Protein AF-A0A401TEI2-F1 (afdb_monomer_lite)

Radius of gyration: 17.18 Å; chains: 1; bounding box: 36×34×47 Å

InterPro domains:
  IPR006708 Pex19 protein [PF04614] (9-104)
  IPR006708 Pex19 protein [PTHR12774] (14-104)
  IPR038322 Pex19, C-terminal domain superfamily [G3DSA:1.20.120.900] (9-104)

Sequence (104 aa):
MGSLGVDLGLAEGGVEAEGSFLPIMQTIMQNLLSKDILYPSLKEITDKYPDWLAAHRDALPVEEFRRYEQQHTIMGRICQHFEAEGDSRQERPHFETILELMQQ

Foldseek 3Di:
DDDPPPPPVPPDDDDPPPPPCVVVVVVVLCVCLDCVHPQVVLVVCLVCLVVVLVVCVVVDDPVVSVVSVLVSVLSVVLNVLSVCVVPDPDPDVSSVVNVVSVVD

Structure (mmCIF, N/CA/C/O backbone):
data_AF-A0A401TEI2-F1
#
_entry.id   AF-A0A401TEI2-F1
#
loop_
_atom_site.group_PDB
_atom_site.id
_atom_site.type_symbol
_atom_site.label_atom_id
_atom_site.label_alt_id
_atom_site.label_comp_id
_atom_site.label_asym_id
_atom_site.label_entity_id
_atom_site.label_seq_id
_atom_site.pdbx_PDB_ins_code
_atom_site.Cartn_x
_atom_site.Cartn_y
_atom_site.Cartn_z
_atom_site.occupancy
_atom_site.B_iso_or_equiv
_atom_site.auth_seq_id
_atom_site.auth_comp_id
_atom_site.auth_asym_id
_atom_site.auth_atom_id
_atom_site.pdbx_PDB_model_num
ATOM 1 N N . MET A 1 1 ? -20.385 -19.321 16.387 1.00 39.03 1 MET A N 1
ATOM 2 C CA . MET A 1 1 ? -19.826 -18.030 15.940 1.00 39.03 1 MET A CA 1
ATOM 3 C C . MET A 1 1 ? -18.334 -18.132 16.165 1.00 39.03 1 MET A C 1
ATOM 5 O O . MET A 1 1 ? -17.906 -18.118 17.309 1.00 39.03 1 MET A O 1
ATOM 9 N N . GLY A 1 2 ? -17.608 -18.493 15.106 1.00 37.22 2 GLY A N 1
ATOM 10 C CA . GLY A 1 2 ? -16.195 -18.852 15.189 1.00 37.22 2 GLY A CA 1
ATOM 11 C C . GLY A 1 2 ? -15.356 -17.616 15.465 1.00 37.22 2 GLY A C 1
ATOM 12 O O . GLY A 1 2 ? -15.507 -16.613 14.776 1.00 37.22 2 GLY A O 1
ATOM 13 N N . SER A 1 3 ? -14.509 -17.697 16.488 1.00 44.62 3 SER A N 1
ATOM 14 C CA . SER A 1 3 ? -13.398 -16.770 16.667 1.00 44.62 3 SER A CA 1
ATOM 15 C C . SER A 1 3 ? -12.544 -16.846 15.404 1.00 44.62 3 SER A C 1
ATOM 17 O O . SER A 1 3 ? -12.053 -17.929 15.078 1.00 44.62 3 SER A O 1
ATOM 19 N N . LEU A 1 4 ? -12.416 -15.738 14.674 1.00 44.62 4 LEU A N 1
ATOM 20 C CA . LEU A 1 4 ? -11.421 -15.577 13.617 1.00 44.62 4 LEU A CA 1
ATOM 21 C C . LEU A 1 4 ? -10.053 -15.555 14.305 1.00 44.62 4 LEU A C 1
ATOM 23 O O . LEU A 1 4 ? -9.514 -14.506 14.648 1.00 44.62 4 LEU A O 1
ATOM 27 N N . GLY A 1 5 ? -9.547 -16.751 14.606 1.00 44.16 5 GLY A N 1
ATOM 28 C CA . GLY A 1 5 ? -8.165 -16.958 14.988 1.00 44.16 5 GLY A CA 1
ATOM 29 C C . GLY A 1 5 ? -7.314 -16.565 13.795 1.00 44.16 5 GLY A C 1
ATOM 30 O O . GLY A 1 5 ? -7.259 -17.294 12.808 1.00 44.16 5 GLY A O 1
ATOM 31 N N . VAL A 1 6 ? -6.710 -15.384 13.872 1.00 50.38 6 VAL A N 1
ATOM 32 C CA . VAL A 1 6 ? -5.626 -14.997 12.978 1.00 50.38 6 VAL A CA 1
ATOM 33 C C . VAL A 1 6 ? -4.464 -15.927 13.321 1.00 50.38 6 VAL A C 1
ATOM 35 O O . VAL A 1 6 ? -3.723 -15.679 14.269 1.00 50.38 6 VAL A O 1
ATOM 38 N N . ASP A 1 7 ? -4.361 -17.043 12.602 1.00 48.78 7 ASP A N 1
ATOM 39 C CA . ASP A 1 7 ? -3.218 -17.952 12.652 1.00 48.78 7 ASP A CA 1
ATOM 40 C C . ASP A 1 7 ? -2.051 -17.259 11.935 1.00 48.78 7 ASP A C 1
ATOM 42 O O . ASP A 1 7 ? -1.750 -17.511 10.770 1.00 48.78 7 ASP A O 1
ATOM 46 N N . LEU A 1 8 ? -1.438 -16.276 12.607 1.00 49.34 8 LEU A N 1
ATOM 47 C CA . LEU A 1 8 ? -0.104 -15.827 12.229 1.00 49.34 8 LEU A CA 1
ATOM 48 C C . LEU A 1 8 ? 0.782 -17.055 12.396 1.00 49.34 8 LEU A C 1
ATOM 50 O O . LEU A 1 8 ? 0.997 -17.447 13.537 1.00 49.34 8 LEU A O 1
ATOM 54 N N . GLY A 1 9 ? 1.239 -17.652 11.290 1.00 46.22 9 GLY A N 1
ATOM 55 C CA . GLY A 1 9 ? 2.062 -18.867 11.216 1.00 46.22 9 GLY A CA 1
ATOM 56 C C . GLY A 1 9 ? 3.391 -18.791 11.981 1.00 46.22 9 GLY A C 1
ATOM 57 O O . GLY A 1 9 ? 4.467 -18.865 11.401 1.00 46.22 9 GLY A O 1
ATOM 58 N N . LEU A 1 10 ? 3.297 -18.646 13.298 1.00 48.31 10 LEU A N 1
ATOM 59 C CA . LEU A 1 10 ? 4.349 -18.607 14.306 1.00 48.31 10 LEU A CA 1
ATOM 60 C C . LEU A 1 10 ? 4.541 -19.990 14.947 1.00 48.31 10 LEU A C 1
ATOM 62 O O . LEU A 1 10 ? 5.295 -20.135 15.908 1.00 48.31 10 LEU A O 1
ATOM 66 N N . ALA A 1 11 ? 3.883 -21.021 14.411 1.00 43.94 11 ALA A N 1
ATOM 67 C CA . ALA A 1 11 ? 4.150 -22.401 14.766 1.00 43.94 11 ALA A CA 1
ATOM 68 C C . ALA A 1 11 ? 5.534 -22.795 14.229 1.00 43.94 11 ALA A C 1
ATOM 70 O O . ALA A 1 11 ? 5.678 -23.045 13.037 1.00 43.94 11 ALA A O 1
ATOM 71 N N . GLU A 1 12 ? 6.540 -22.756 15.111 1.00 45.28 12 GLU A N 1
ATOM 72 C CA . GLU A 1 12 ? 7.660 -23.718 15.253 1.00 45.28 12 GLU A CA 1
ATOM 73 C C . GLU A 1 12 ? 8.807 -23.100 16.091 1.00 45.28 12 GLU A C 1
ATOM 75 O O . GLU A 1 12 ? 9.966 -23.040 15.681 1.00 45.28 12 GLU A O 1
ATOM 80 N N . GLY A 1 13 ? 8.510 -22.613 17.300 1.00 38.56 13 GLY A N 1
ATOM 81 C CA . GLY A 1 13 ? 9.553 -22.111 18.200 1.00 38.56 13 GLY A CA 1
ATOM 82 C C . GLY A 1 13 ? 9.039 -21.833 19.604 1.00 38.56 13 GLY A C 1
ATOM 83 O O . GLY A 1 13 ? 8.713 -20.698 19.928 1.00 38.56 13 GLY A O 1
ATOM 84 N N . GLY A 1 14 ? 8.948 -22.887 20.419 1.00 46.22 14 GLY A N 1
ATOM 85 C CA . GLY A 1 14 ? 8.348 -22.857 21.750 1.00 46.22 14 GLY A CA 1
ATOM 86 C C . GLY A 1 14 ? 8.855 -21.733 22.655 1.00 46.22 14 GLY A C 1
ATOM 87 O O . G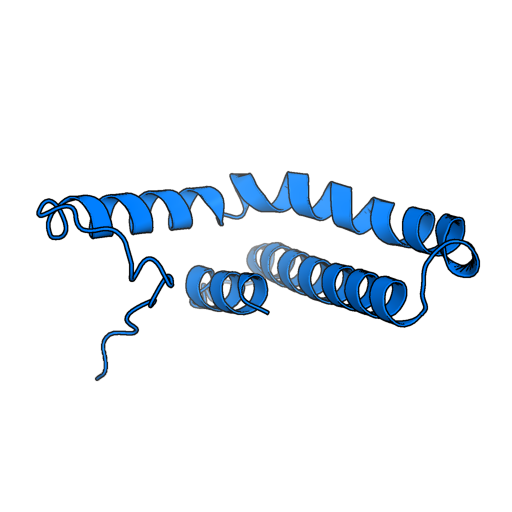LY A 1 14 ? 10.047 -21.610 22.927 1.00 46.22 14 GLY A O 1
ATOM 88 N N . VAL A 1 15 ? 7.910 -20.967 23.190 1.00 44.09 15 VAL A N 1
ATOM 89 C CA . VAL A 1 15 ? 8.068 -20.178 24.410 1.00 44.09 15 VAL A CA 1
ATOM 90 C C . VAL A 1 15 ? 6.728 -20.182 25.129 1.00 44.09 15 VAL A C 1
ATOM 92 O O . VAL A 1 15 ? 5.740 -19.659 24.629 1.00 44.09 15 VAL A O 1
ATOM 95 N N . GLU A 1 16 ? 6.712 -20.762 26.325 1.00 45.78 16 GLU A N 1
ATOM 96 C CA . GLU A 1 16 ? 5.570 -20.975 27.230 1.00 45.78 16 GLU A CA 1
ATOM 97 C C . GLU A 1 16 ? 4.986 -19.660 27.815 1.00 45.78 16 GLU A C 1
ATOM 99 O O . GLU A 1 16 ? 4.461 -19.617 28.925 1.00 45.78 16 GLU A O 1
ATOM 104 N N . ALA A 1 17 ? 5.076 -18.561 27.062 1.00 51.97 17 ALA A N 1
ATOM 105 C CA . ALA A 1 17 ? 4.557 -17.232 27.374 1.00 51.97 17 ALA A CA 1
ATOM 106 C C . ALA A 1 17 ? 3.268 -16.893 26.584 1.00 51.97 17 ALA A C 1
ATOM 108 O O . ALA A 1 17 ? 2.796 -15.756 26.614 1.00 51.97 17 ALA A O 1
ATOM 109 N N . GLU A 1 18 ? 2.685 -17.862 25.872 1.00 52.22 18 GLU A N 1
ATOM 110 C CA . GLU A 1 18 ? 1.679 -17.655 24.814 1.00 52.22 18 GLU A CA 1
ATOM 111 C C . GLU A 1 18 ? 0.378 -16.942 25.231 1.00 52.22 18 GLU A C 1
ATOM 113 O O . GLU A 1 18 ? -0.225 -16.258 24.411 1.00 52.22 18 GLU A O 1
ATOM 118 N N . GLY A 1 19 ? -0.068 -17.002 26.489 1.00 55.16 19 GLY A N 1
ATOM 119 C CA . GLY A 1 19 ? -1.352 -16.387 26.872 1.00 55.16 19 GLY A CA 1
ATOM 120 C C . GLY A 1 19 ? -1.338 -14.854 26.993 1.00 55.16 19 GLY A C 1
ATOM 121 O O . GLY A 1 19 ? -2.370 -14.208 26.825 1.00 55.16 19 GLY A O 1
ATOM 122 N N . SER A 1 20 ? -0.180 -14.261 27.301 1.00 63.78 20 SER A N 1
ATOM 123 C CA . SER A 1 20 ? -0.061 -12.831 27.643 1.00 63.78 20 SER A CA 1
ATOM 124 C C . SER A 1 20 ? 0.298 -11.949 26.441 1.00 63.78 20 SER A C 1
ATOM 126 O O . SER A 1 20 ? -0.104 -10.789 26.367 1.00 63.78 20 SER A O 1
ATOM 128 N N . PHE A 1 21 ? 1.046 -12.494 25.477 1.00 68.62 21 PHE A N 1
ATOM 129 C CA . PHE A 1 21 ? 1.612 -11.711 24.375 1.00 68.62 21 PHE A CA 1
ATOM 130 C C . PHE A 1 21 ? 0.683 -11.593 23.160 1.00 68.62 21 PHE A C 1
ATOM 132 O O . PHE A 1 21 ? 0.739 -10.581 22.462 1.00 68.62 21 PHE A O 1
ATOM 139 N N . LEU A 1 22 ? -0.213 -12.561 22.931 1.00 77.50 22 LEU A N 1
ATOM 140 C CA . LEU A 1 22 ? -1.143 -12.537 21.792 1.00 77.50 22 LEU A CA 1
ATOM 141 C C . LEU A 1 22 ? -2.051 -11.287 21.770 1.00 77.50 22 LEU A C 1
ATOM 143 O O . LEU A 1 22 ? -2.121 -10.633 20.725 1.00 77.50 22 LEU A O 1
ATOM 147 N N . PRO A 1 23 ? -2.673 -10.858 22.890 1.00 79.69 23 PRO A N 1
ATOM 148 C CA . PRO A 1 23 ? -3.478 -9.632 22.907 1.00 79.69 23 PRO A CA 1
ATOM 149 C C . PRO A 1 23 ? -2.649 -8.365 22.635 1.00 79.69 23 PRO A C 1
ATOM 151 O O . PRO A 1 23 ? -3.127 -7.413 22.011 1.00 79.69 23 PRO A O 1
ATOM 154 N N . ILE A 1 24 ? -1.386 -8.355 23.079 1.00 83.44 24 ILE A N 1
ATOM 155 C CA . ILE A 1 24 ? -0.456 -7.239 22.861 1.00 83.44 24 ILE A CA 1
ATOM 156 C C . ILE A 1 24 ? -0.101 -7.145 21.374 1.00 83.44 24 ILE A C 1
ATOM 158 O O . ILE A 1 24 ? -0.168 -6.060 20.800 1.00 83.44 24 ILE A O 1
ATOM 162 N N . MET A 1 25 ? 0.212 -8.270 20.726 1.00 81.56 25 MET A N 1
ATOM 163 C CA . MET A 1 25 ? 0.501 -8.309 19.288 1.00 81.56 25 MET A CA 1
ATOM 164 C C . MET A 1 25 ? -0.695 -7.850 18.452 1.00 81.56 25 MET A C 1
ATOM 166 O O . MET A 1 25 ? -0.520 -7.042 17.541 1.00 81.56 25 MET A O 1
ATOM 170 N N . GLN A 1 26 ? -1.911 -8.285 18.794 1.00 80.62 26 GLN A N 1
ATOM 171 C CA . GLN A 1 26 ? -3.125 -7.835 18.111 1.00 80.62 26 GLN A CA 1
ATOM 172 C C . GLN A 1 26 ? -3.307 -6.314 18.219 1.00 80.62 26 GLN A C 1
ATOM 174 O O . GLN A 1 26 ? -3.582 -5.653 17.218 1.00 80.62 26 GLN A O 1
ATOM 179 N N . THR A 1 27 ? -3.078 -5.750 19.408 1.00 84.62 27 THR A N 1
ATOM 180 C CA . THR A 1 27 ? -3.137 -4.296 19.638 1.00 84.62 27 THR A CA 1
ATOM 181 C C . THR A 1 27 ? -2.079 -3.551 18.817 1.00 84.62 27 THR A C 1
ATOM 183 O O . THR A 1 27 ? -2.359 -2.503 18.237 1.00 84.62 27 THR A O 1
ATOM 186 N N . ILE A 1 28 ? -0.860 -4.092 18.722 1.00 86.88 28 ILE A N 1
ATOM 187 C CA . ILE A 1 28 ? 0.214 -3.505 17.907 1.00 86.88 28 ILE A CA 1
ATOM 188 C C . ILE A 1 28 ? -0.169 -3.513 16.422 1.00 86.88 28 ILE A C 1
ATOM 190 O O . ILE A 1 28 ? -0.041 -2.481 15.767 1.00 86.88 28 ILE A O 1
ATOM 194 N N . MET A 1 29 ? -0.679 -4.632 15.894 1.00 85.06 29 MET A N 1
ATOM 195 C CA . MET A 1 29 ? -1.106 -4.710 14.492 1.00 85.06 29 MET A CA 1
ATOM 196 C C . MET A 1 29 ? -2.242 -3.736 14.186 1.00 85.06 29 MET A C 1
ATOM 198 O O . MET A 1 29 ? -2.199 -3.074 13.158 1.00 85.06 29 MET A O 1
ATOM 202 N N . GLN A 1 30 ? -3.233 -3.608 15.072 1.00 83.75 30 GLN A N 1
ATOM 203 C CA . GLN A 1 30 ? -4.327 -2.648 14.889 1.00 83.75 30 GLN A CA 1
ATOM 204 C C . GLN A 1 30 ? -3.817 -1.210 14.780 1.00 83.75 30 GLN A C 1
ATOM 206 O O . GLN A 1 30 ? -4.263 -0.468 13.908 1.00 83.75 30 GLN A O 1
ATOM 211 N N . ASN A 1 31 ? -2.841 -0.832 15.609 1.00 86.62 31 ASN A N 1
ATOM 212 C CA . ASN A 1 31 ? -2.226 0.490 15.529 1.00 86.62 31 ASN A CA 1
ATOM 213 C C . ASN A 1 31 ? -1.402 0.669 14.245 1.00 86.62 31 ASN A C 1
ATOM 215 O O . ASN A 1 31 ? -1.515 1.702 13.588 1.00 86.62 31 ASN A O 1
ATOM 219 N N . LEU A 1 32 ? -0.595 -0.327 13.866 1.00 87.56 32 LEU A N 1
ATOM 220 C CA . LEU A 1 32 ? 0.247 -0.260 12.666 1.00 87.56 32 LEU A CA 1
ATOM 221 C C . LEU A 1 32 ? -0.566 -0.222 11.373 1.00 87.56 32 LEU A C 1
ATOM 223 O O . LEU A 1 32 ? -0.186 0.493 10.456 1.00 87.56 32 LEU A O 1
ATOM 227 N N . LEU A 1 33 ? -1.670 -0.970 11.305 1.00 86.69 33 LEU A N 1
ATOM 228 C CA . LEU A 1 33 ? -2.562 -1.026 10.145 1.00 86.69 33 LEU A CA 1
ATOM 229 C C . LEU A 1 33 ? -3.621 0.087 10.149 1.00 86.69 33 LEU A C 1
ATOM 231 O O . LEU A 1 33 ? -4.484 0.107 9.275 1.00 86.69 33 LEU A O 1
ATOM 235 N N . SER A 1 34 ? -3.573 1.012 11.111 1.00 87.62 34 SER A N 1
ATOM 236 C CA . SER A 1 34 ? -4.458 2.176 11.124 1.00 87.62 34 SER A CA 1
ATOM 237 C C . SER A 1 34 ? -4.147 3.124 9.966 1.00 87.62 34 SER A C 1
ATOM 239 O O . SER A 1 34 ? -3.006 3.218 9.503 1.00 87.62 34 SER A O 1
ATOM 241 N N . LYS A 1 35 ? -5.159 3.879 9.527 1.00 87.06 35 LYS A N 1
ATOM 242 C CA . LYS A 1 35 ? -5.014 4.873 8.459 1.00 87.06 35 LYS A CA 1
ATOM 243 C C . LYS A 1 35 ? -3.906 5.872 8.754 1.00 87.06 35 LYS A C 1
ATOM 245 O O . LYS A 1 35 ? -3.061 6.104 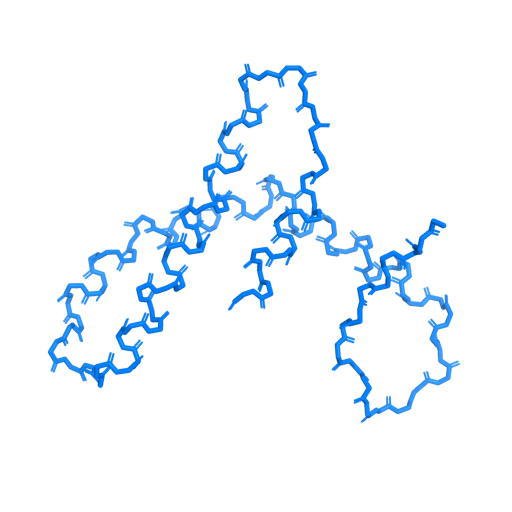7.901 1.00 87.06 35 LYS A O 1
ATOM 250 N N . ASP A 1 36 ? -3.864 6.411 9.966 1.00 88.00 36 ASP A N 1
ATOM 251 C CA . ASP A 1 36 ? -2.911 7.462 10.334 1.00 88.00 36 ASP A CA 1
ATOM 252 C C . ASP A 1 36 ? -1.445 7.008 10.252 1.00 88.00 36 ASP A C 1
ATOM 254 O O . ASP A 1 36 ? -0.557 7.836 10.049 1.00 88.00 36 ASP A O 1
ATOM 258 N N . ILE A 1 37 ? -1.192 5.700 10.377 1.00 8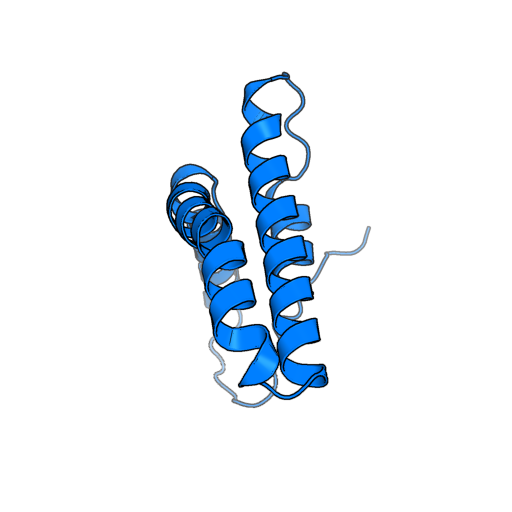9.00 37 ILE A N 1
ATOM 259 C CA . ILE A 1 37 ? 0.154 5.122 10.332 1.00 89.00 37 ILE A CA 1
ATOM 260 C C . ILE A 1 37 ? 0.468 4.521 8.961 1.00 89.00 37 ILE A C 1
ATOM 262 O O . ILE A 1 37 ? 1.486 4.861 8.359 1.00 89.00 37 ILE A O 1
ATOM 266 N N . LEU A 1 38 ? -0.386 3.630 8.455 1.00 90.62 38 LEU A N 1
ATOM 267 C CA . LEU A 1 38 ? -0.091 2.855 7.253 1.00 90.62 38 LEU A CA 1
ATOM 268 C C . LEU A 1 38 ? -0.310 3.653 5.965 1.00 90.62 38 LEU A C 1
ATOM 270 O O . LEU A 1 38 ? 0.488 3.538 5.033 1.00 90.62 38 LEU A O 1
ATOM 274 N N . TYR A 1 39 ? -1.380 4.452 5.891 1.00 91.62 39 TYR A N 1
ATOM 275 C CA . TYR A 1 39 ? -1.795 5.096 4.641 1.00 91.62 39 TYR A CA 1
ATOM 276 C C . TYR A 1 39 ? -0.728 6.028 4.046 1.00 91.62 39 TYR A C 1
ATOM 278 O O . TYR A 1 39 ? -0.461 5.879 2.854 1.00 91.62 39 TYR A O 1
ATOM 286 N N . PRO A 1 40 ? -0.069 6.938 4.799 1.00 94.06 40 PRO A N 1
ATOM 287 C CA . PRO A 1 40 ? 0.910 7.858 4.217 1.00 94.06 40 PRO A CA 1
ATOM 288 C C . PRO A 1 40 ? 2.070 7.125 3.535 1.00 94.06 40 PRO A C 1
ATOM 290 O O . PRO A 1 40 ? 2.402 7.418 2.387 1.00 94.06 40 PRO A O 1
ATOM 293 N N . SER A 1 41 ? 2.646 6.130 4.217 1.00 93.50 41 SER A N 1
ATOM 294 C CA . SER A 1 41 ? 3.763 5.347 3.685 1.00 93.50 41 SER A CA 1
ATOM 295 C C . SER A 1 41 ? 3.334 4.469 2.513 1.00 93.50 41 SER A C 1
ATOM 297 O O . SER A 1 41 ? 4.026 4.413 1.498 1.00 93.50 41 SER A O 1
ATOM 299 N N . LEU A 1 42 ? 2.181 3.804 2.621 1.00 94.12 42 LEU A N 1
ATOM 300 C CA . LEU A 1 42 ? 1.698 2.924 1.563 1.00 94.12 42 LEU A CA 1
ATOM 301 C C . LEU A 1 42 ? 1.323 3.705 0.301 1.00 94.12 42 LEU A C 1
ATOM 303 O O . LEU A 1 42 ? 1.631 3.265 -0.806 1.00 94.12 42 LEU A O 1
ATOM 307 N N . LYS A 1 43 ? 0.706 4.881 0.459 1.00 95.31 43 LYS A N 1
ATOM 308 C CA . LYS A 1 43 ? 0.331 5.761 -0.648 1.00 95.31 43 LYS A CA 1
ATOM 309 C C . LYS A 1 43 ? 1.560 6.259 -1.402 1.00 95.31 43 LYS A C 1
ATOM 311 O O . LYS A 1 43 ? 1.596 6.155 -2.623 1.00 95.31 43 LYS A O 1
ATOM 316 N N . GLU A 1 44 ? 2.595 6.698 -0.685 1.00 96.81 44 GLU A N 1
ATOM 317 C CA . GLU A 1 44 ? 3.856 7.123 -1.301 1.00 96.81 44 GLU A CA 1
ATOM 318 C C . GLU A 1 44 ? 4.509 6.000 -2.124 1.00 96.81 44 GLU A C 1
ATOM 320 O O . GLU A 1 44 ? 4.968 6.237 -3.243 1.00 96.81 44 GLU A O 1
ATOM 325 N N . ILE A 1 45 ? 4.547 4.776 -1.587 1.00 95.50 45 ILE A N 1
ATOM 326 C CA . ILE A 1 45 ? 5.097 3.612 -2.297 1.00 95.50 45 ILE A CA 1
ATOM 327 C C . ILE A 1 45 ? 4.249 3.296 -3.531 1.00 95.50 45 ILE A C 1
ATOM 329 O O . ILE A 1 45 ? 4.802 3.105 -4.613 1.00 95.50 45 ILE A O 1
ATOM 333 N N . THR A 1 46 ? 2.923 3.273 -3.377 1.00 96.25 46 THR A N 1
ATOM 334 C CA . THR A 1 46 ? 1.974 2.969 -4.457 1.00 96.25 46 THR A CA 1
ATOM 335 C C . THR A 1 46 ? 2.098 3.970 -5.601 1.00 96.25 46 THR A C 1
ATOM 337 O O . THR A 1 46 ? 2.154 3.560 -6.752 1.00 96.25 46 THR A O 1
ATOM 340 N N . ASP A 1 47 ? 2.230 5.263 -5.305 1.00 97.25 47 ASP A N 1
ATOM 341 C CA . ASP A 1 47 ? 2.327 6.310 -6.328 1.00 97.25 47 ASP A CA 1
ATOM 342 C C . ASP A 1 47 ? 3.630 6.227 -7.142 1.00 97.25 47 ASP A C 1
ATOM 344 O O . ASP A 1 47 ? 3.638 6.541 -8.330 1.00 97.25 47 ASP A O 1
ATOM 348 N N . LYS A 1 48 ? 4.729 5.765 -6.532 1.00 96.88 48 LYS A N 1
ATOM 349 C CA . LYS A 1 48 ? 6.034 5.597 -7.204 1.00 96.88 48 LYS A CA 1
ATOM 350 C C . LYS A 1 48 ? 6.183 4.254 -7.924 1.00 96.88 48 LYS A C 1
ATOM 352 O O . LYS A 1 48 ? 7.085 4.085 -8.745 1.00 96.88 48 LYS A O 1
ATOM 357 N N . TYR A 1 49 ? 5.342 3.278 -7.595 1.00 96.75 49 TYR A N 1
ATOM 358 C CA . TYR A 1 49 ? 5.484 1.903 -8.063 1.00 96.75 49 TYR A CA 1
ATOM 359 C C . TYR A 1 49 ? 5.333 1.732 -9.587 1.00 96.75 49 TYR A C 1
ATOM 361 O O . TYR A 1 49 ? 6.125 0.986 -10.166 1.00 96.75 49 TYR A O 1
ATOM 369 N N . PRO A 1 50 ? 4.388 2.414 -10.272 1.00 96.25 50 PRO A N 1
ATOM 370 C CA . PRO A 1 50 ? 4.243 2.316 -11.724 1.00 96.25 50 PRO A CA 1
ATOM 371 C C . PRO A 1 50 ? 5.506 2.721 -12.487 1.00 96.25 50 PRO A C 1
ATOM 373 O O . PRO A 1 50 ? 5.910 2.022 -13.418 1.00 96.25 50 PRO A O 1
ATOM 376 N N . ASP A 1 51 ? 6.165 3.801 -12.061 1.00 96.81 51 ASP A N 1
ATOM 377 C CA . ASP A 1 51 ? 7.405 4.278 -12.679 1.00 96.81 51 ASP A CA 1
ATOM 378 C C . ASP A 1 51 ? 8.545 3.274 -12.472 1.00 96.81 51 ASP A C 1
ATOM 380 O O . ASP A 1 51 ? 9.313 2.985 -13.395 1.00 96.81 51 ASP A O 1
ATOM 384 N N . TRP A 1 52 ? 8.629 2.686 -11.274 1.00 97.06 52 TRP A N 1
ATOM 385 C CA . TRP A 1 52 ? 9.610 1.645 -10.981 1.00 97.06 52 TRP A CA 1
ATOM 386 C C . TRP A 1 52 ? 9.376 0.390 -11.831 1.00 97.06 52 TRP A C 1
ATOM 388 O O . TRP A 1 52 ? 10.324 -0.116 -12.432 1.00 97.06 52 TRP A O 1
ATOM 398 N N . LEU A 1 53 ? 8.129 -0.076 -11.953 1.00 95.50 53 LEU A N 1
ATOM 399 C CA . LEU A 1 53 ? 7.772 -1.205 -12.816 1.00 95.50 53 LEU A CA 1
ATOM 400 C C . LEU A 1 53 ? 8.153 -0.922 -14.274 1.00 95.50 53 LEU A C 1
ATOM 402 O O . LEU A 1 53 ? 8.827 -1.735 -14.903 1.00 95.50 53 LEU A O 1
ATOM 406 N N . ALA A 1 54 ? 7.797 0.249 -14.804 1.00 95.56 54 ALA A N 1
ATOM 407 C CA . ALA A 1 54 ? 8.132 0.621 -16.176 1.00 95.56 54 ALA A CA 1
ATOM 408 C C . ALA A 1 54 ? 9.649 0.590 -16.432 1.00 95.56 54 ALA A C 1
ATOM 410 O O . ALA A 1 54 ? 10.088 0.052 -17.448 1.00 95.56 54 ALA A O 1
ATOM 411 N N . ALA A 1 55 ? 10.450 1.096 -15.489 1.00 96.62 55 ALA A N 1
ATOM 412 C CA . ALA A 1 55 ? 11.908 1.113 -15.595 1.00 96.62 55 ALA A CA 1
ATOM 413 C C . ALA A 1 55 ? 12.563 -0.281 -15.513 1.00 96.62 55 ALA A C 1
ATOM 415 O O . ALA A 1 55 ? 13.662 -0.463 -16.033 1.00 96.62 55 ALA A O 1
ATOM 416 N N . HIS A 1 56 ? 11.910 -1.264 -14.883 1.00 94.06 56 HIS A N 1
ATOM 417 C CA . HIS A 1 56 ? 12.482 -2.596 -14.629 1.00 94.06 56 HIS A CA 1
ATOM 418 C C . HIS A 1 56 ? 11.835 -3.721 -15.448 1.00 94.06 56 HIS A C 1
ATOM 420 O O . HIS A 1 56 ? 12.229 -4.881 -15.315 1.00 94.06 56 HIS A O 1
ATOM 426 N N . ARG A 1 57 ? 10.880 -3.395 -16.328 1.00 90.94 57 ARG A N 1
ATOM 427 C CA . ARG A 1 57 ? 10.106 -4.365 -17.118 1.00 90.94 57 ARG A CA 1
ATOM 428 C C . ARG A 1 57 ? 10.960 -5.345 -17.919 1.00 90.94 57 ARG A C 1
ATOM 430 O O . ARG A 1 57 ? 10.626 -6.523 -17.979 1.00 90.94 57 ARG A O 1
ATOM 437 N N . ASP A 1 58 ? 12.051 -4.865 -18.506 1.00 93.44 58 ASP A N 1
ATOM 438 C CA . ASP A 1 58 ? 12.936 -5.689 -19.339 1.00 93.44 58 ASP A CA 1
ATOM 439 C C . ASP A 1 58 ? 14.113 -6.292 -18.546 1.00 93.44 58 ASP A C 1
ATOM 441 O O . ASP A 1 58 ? 14.838 -7.142 -19.059 1.00 93.44 58 ASP A O 1
ATOM 445 N N . ALA A 1 59 ? 14.311 -5.859 -17.296 1.00 94.31 59 ALA A N 1
ATOM 446 C CA . ALA A 1 59 ? 15.390 -6.320 -16.422 1.00 94.31 59 ALA A CA 1
ATOM 447 C C . ALA A 1 59 ? 14.968 -7.483 -15.508 1.00 94.31 59 ALA A C 1
ATOM 449 O O . ALA A 1 59 ? 15.823 -8.238 -15.045 1.00 94.31 59 ALA A O 1
ATOM 450 N N . LEU A 1 60 ? 13.667 -7.623 -15.236 1.00 93.81 60 LEU A N 1
ATOM 451 C CA . LEU A 1 60 ? 13.126 -8.630 -14.326 1.00 93.81 60 LEU A CA 1
ATOM 452 C C . LEU A 1 60 ? 12.590 -9.863 -15.069 1.00 93.81 60 LEU A C 1
ATOM 454 O O . LEU A 1 60 ? 12.015 -9.740 -16.154 1.00 93.81 60 LEU A O 1
ATOM 458 N N . PRO A 1 61 ? 12.691 -11.063 -14.472 1.00 97.12 61 PRO A N 1
ATOM 459 C CA . PRO A 1 61 ? 11.941 -12.224 -14.928 1.00 97.12 61 PRO A CA 1
ATOM 460 C C . PRO A 1 61 ? 10.436 -11.937 -14.943 1.00 97.12 61 PRO A C 1
ATOM 462 O O . PRO A 1 61 ? 9.901 -11.311 -14.028 1.00 97.12 61 PRO A O 1
ATOM 465 N N . VAL A 1 62 ? 9.732 -12.469 -15.945 1.00 94.75 62 VAL A N 1
ATOM 466 C CA . VAL A 1 62 ? 8.283 -12.254 -16.131 1.00 94.75 62 VAL A CA 1
ATOM 467 C C . VAL A 1 62 ? 7.473 -12.602 -14.877 1.00 94.75 62 VAL A C 1
ATOM 469 O O . VAL A 1 62 ? 6.524 -11.898 -14.544 1.00 94.75 62 VAL A O 1
ATOM 472 N N . GLU A 1 63 ? 7.852 -13.666 -14.169 1.00 95.25 63 GLU A N 1
ATOM 473 C CA . GLU A 1 63 ? 7.161 -14.100 -12.951 1.00 95.25 63 GLU A CA 1
ATOM 474 C C . GLU A 1 63 ? 7.346 -13.112 -11.790 1.00 95.25 63 GLU A C 1
ATOM 476 O O . GLU A 1 63 ? 6.397 -12.802 -11.072 1.00 95.25 63 GLU A O 1
ATOM 481 N N . GLU A 1 64 ? 8.548 -12.552 -11.635 1.00 95.00 64 GLU A N 1
ATOM 482 C CA . GLU A 1 64 ? 8.807 -11.538 -10.610 1.00 95.00 64 GLU A CA 1
ATOM 483 C C . GLU A 1 64 ? 8.094 -10.230 -10.934 1.00 95.00 64 GLU A C 1
ATOM 485 O O . GLU A 1 64 ? 7.493 -9.625 -10.048 1.00 95.00 64 GLU A O 1
ATOM 490 N N . PHE A 1 65 ? 8.094 -9.832 -12.209 1.00 95.75 65 PHE A N 1
ATOM 491 C CA . PHE A 1 65 ? 7.370 -8.653 -12.668 1.00 95.75 65 PHE A CA 1
ATOM 492 C C . PHE A 1 65 ? 5.872 -8.755 -12.355 1.00 95.75 65 PHE A C 1
ATOM 494 O O . PHE A 1 65 ? 5.309 -7.848 -11.746 1.00 95.75 65 PHE A O 1
ATOM 501 N N . ARG A 1 66 ? 5.245 -9.896 -12.674 1.00 95.62 66 ARG A N 1
ATOM 502 C CA . ARG A 1 66 ? 3.834 -10.162 -12.349 1.00 95.62 66 ARG A CA 1
ATOM 503 C C . ARG A 1 66 ? 3.558 -10.104 -10.851 1.00 95.62 66 ARG A C 1
ATOM 505 O O . ARG A 1 66 ? 2.542 -9.551 -10.438 1.00 95.62 66 ARG A O 1
ATOM 512 N N . ARG A 1 67 ? 4.464 -10.639 -10.026 1.00 95.94 67 ARG A N 1
ATOM 513 C CA . ARG A 1 67 ? 4.343 -10.552 -8.565 1.00 95.94 67 ARG A CA 1
ATOM 514 C C . ARG A 1 67 ? 4.355 -9.096 -8.095 1.00 95.94 67 ARG A C 1
ATOM 516 O O . ARG A 1 67 ? 3.532 -8.728 -7.263 1.00 95.94 67 ARG A O 1
ATOM 523 N N . TYR A 1 68 ? 5.239 -8.262 -8.639 1.00 96.19 68 TYR A N 1
ATOM 524 C CA . TYR A 1 68 ? 5.287 -6.836 -8.307 1.00 96.19 68 TYR A CA 1
ATOM 525 C C . TYR A 1 68 ? 4.046 -6.072 -8.802 1.00 96.19 68 TYR A C 1
ATOM 527 O O . TYR A 1 68 ? 3.512 -5.239 -8.071 1.00 96.19 68 TYR A O 1
ATOM 535 N N . GLU A 1 69 ? 3.510 -6.394 -9.983 1.00 95.88 69 GLU A N 1
ATOM 536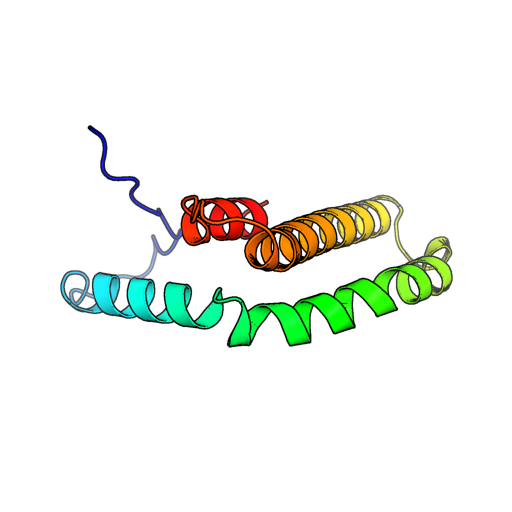 C CA . GLU A 1 69 ? 2.219 -5.851 -10.443 1.00 95.88 69 GLU A CA 1
ATOM 537 C C . GLU A 1 69 ? 1.068 -6.213 -9.490 1.00 95.88 69 GLU A C 1
ATOM 539 O O . GLU A 1 69 ? 0.203 -5.380 -9.188 1.00 95.88 69 GLU A O 1
ATOM 544 N N . GLN A 1 70 ? 1.063 -7.445 -8.978 1.00 96.25 70 GLN A N 1
ATOM 545 C CA . GLN A 1 70 ? 0.049 -7.893 -8.031 1.00 96.25 70 GLN A CA 1
ATOM 546 C C . GLN A 1 70 ? 0.181 -7.190 -6.676 1.00 96.25 70 GLN A C 1
ATOM 548 O O . GLN A 1 70 ? -0.826 -6.737 -6.132 1.00 96.25 70 GLN A O 1
ATOM 553 N N . GLN A 1 71 ? 1.406 -7.002 -6.177 1.00 95.06 71 GLN A N 1
ATOM 554 C CA . GLN A 1 71 ? 1.661 -6.198 -4.978 1.00 95.06 71 GLN A CA 1
ATOM 555 C C . GLN A 1 71 ? 1.153 -4.764 -5.149 1.00 95.06 71 GLN A C 1
ATOM 557 O O . GLN A 1 71 ? 0.421 -4.272 -4.295 1.00 95.06 71 GLN A O 1
ATOM 562 N N . HIS A 1 72 ? 1.455 -4.111 -6.276 1.00 96.19 72 HIS A N 1
ATOM 563 C CA . HIS A 1 72 ? 0.931 -2.777 -6.580 1.00 96.19 72 HIS A CA 1
ATOM 564 C C . HIS A 1 72 ? -0.603 -2.734 -6.560 1.00 96.19 72 HIS A C 1
ATOM 566 O O . HIS A 1 72 ? -1.197 -1.826 -5.979 1.00 96.19 72 HIS A O 1
ATOM 572 N N . THR A 1 73 ? -1.249 -3.754 -7.128 1.00 95.69 73 THR A N 1
ATOM 573 C CA . THR A 1 73 ? -2.712 -3.878 -7.126 1.00 95.69 73 THR A CA 1
ATOM 574 C C . THR A 1 73 ? -3.272 -3.988 -5.705 1.00 95.69 73 THR A C 1
ATOM 576 O O . THR A 1 73 ? -4.257 -3.325 -5.378 1.00 95.69 73 THR A O 1
ATOM 579 N N . ILE A 1 74 ? -2.650 -4.798 -4.845 1.00 94.94 74 ILE A N 1
ATOM 580 C CA . ILE A 1 74 ? -3.055 -4.964 -3.443 1.00 94.94 74 ILE A CA 1
ATOM 581 C C . ILE A 1 74 ? -2.887 -3.649 -2.674 1.00 94.94 74 ILE A C 1
ATOM 583 O O . ILE A 1 74 ? -3.837 -3.196 -2.035 1.00 94.94 74 ILE A O 1
ATOM 587 N N . MET A 1 75 ? -1.727 -2.993 -2.791 1.00 95.06 75 MET A N 1
ATOM 588 C CA . MET A 1 75 ? -1.469 -1.708 -2.130 1.00 95.06 75 MET A CA 1
ATOM 589 C C . MET A 1 75 ? -2.471 -0.633 -2.575 1.00 95.06 75 MET A C 1
ATOM 591 O O . MET A 1 75 ? -3.040 0.065 -1.737 1.00 95.06 75 MET A O 1
ATOM 595 N N . GLY A 1 76 ? -2.782 -0.572 -3.874 1.00 94.25 76 GLY A N 1
ATOM 596 C CA . GLY A 1 76 ? -3.800 0.329 -4.413 1.00 94.25 76 GLY A CA 1
ATOM 597 C C . GLY A 1 76 ? -5.194 0.088 -3.824 1.00 94.25 76 GLY A C 1
ATOM 598 O O . GLY A 1 76 ? -5.881 1.045 -3.469 1.00 94.25 76 GLY A O 1
ATOM 599 N N . ARG A 1 77 ? -5.603 -1.176 -3.646 1.00 92.81 77 ARG A N 1
ATOM 600 C CA . ARG A 1 77 ? -6.877 -1.522 -2.986 1.00 92.81 77 ARG A CA 1
ATOM 601 C C . ARG A 1 77 ? -6.896 -1.068 -1.528 1.00 92.81 77 ARG A C 1
ATOM 603 O O . ARG A 1 77 ? -7.900 -0.522 -1.082 1.00 92.81 77 ARG A O 1
ATOM 610 N N . ILE A 1 78 ? -5.795 -1.253 -0.800 1.00 91.25 78 ILE A N 1
ATOM 611 C CA . ILE A 1 78 ? -5.670 -0.794 0.590 1.00 91.25 78 ILE A CA 1
ATOM 612 C C . ILE A 1 78 ? -5.799 0.737 0.667 1.00 91.25 78 ILE A C 1
ATOM 614 O O . ILE A 1 78 ? -6.576 1.241 1.477 1.00 91.25 78 ILE A O 1
ATOM 618 N N . CYS A 1 79 ? -5.118 1.487 -0.210 1.00 92.50 79 CYS A N 1
ATOM 619 C CA . CYS A 1 79 ? -5.257 2.947 -0.282 1.00 92.50 79 CYS A CA 1
ATOM 620 C C . CYS A 1 79 ? -6.704 3.381 -0.561 1.00 92.50 79 CYS A C 1
ATOM 622 O O . CYS A 1 79 ? -7.219 4.245 0.142 1.00 92.50 79 CYS A O 1
ATOM 624 N N . GLN A 1 80 ? -7.388 2.740 -1.514 1.00 90.81 80 GLN A N 1
ATOM 625 C CA . GLN A 1 80 ? -8.798 3.027 -1.812 1.00 90.81 80 GLN A CA 1
ATOM 626 C C . GLN A 1 80 ? -9.710 2.780 -0.605 1.00 90.81 80 GLN A C 1
ATOM 628 O O . GLN A 1 80 ? -10.628 3.562 -0.354 1.00 90.81 80 GLN A O 1
ATOM 633 N N . HIS A 1 81 ? -9.453 1.716 0.164 1.00 87.69 81 HIS A N 1
ATOM 634 C CA . HIS A 1 81 ? -10.183 1.450 1.401 1.00 87.69 81 HIS A CA 1
ATOM 635 C C . HIS A 1 81 ? -9.989 2.572 2.423 1.00 87.69 81 HIS A C 1
ATOM 637 O O . HIS A 1 81 ? -10.980 3.057 2.960 1.00 87.69 81 HIS A O 1
ATOM 643 N N . PHE A 1 82 ? -8.753 3.027 2.643 1.00 87.62 82 PHE A N 1
ATOM 644 C CA . PHE A 1 82 ? -8.473 4.162 3.525 1.00 87.62 82 PHE A CA 1
ATOM 645 C C . PHE A 1 82 ? -9.130 5.464 3.047 1.00 87.62 82 PHE A C 1
ATOM 647 O O . PHE A 1 82 ? -9.643 6.237 3.855 1.00 87.62 82 PHE A O 1
ATOM 654 N N . GLU A 1 83 ? -9.121 5.739 1.745 1.00 88.19 83 GLU A N 1
ATOM 655 C CA . GLU A 1 83 ? -9.700 6.956 1.163 1.00 88.19 83 GLU A CA 1
ATOM 656 C C . GLU A 1 83 ? -11.232 6.991 1.310 1.00 88.19 83 GLU A C 1
ATOM 658 O O 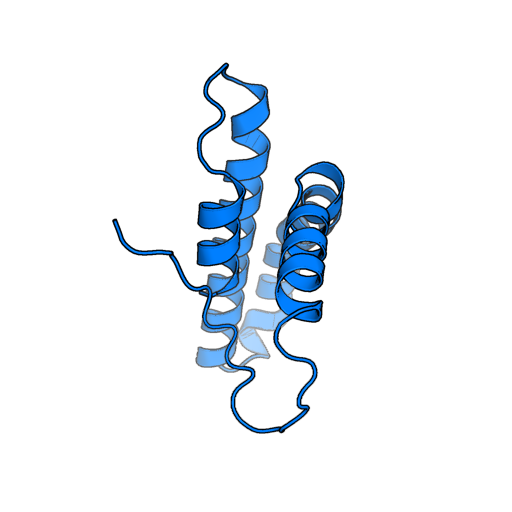. GLU A 1 83 ? -11.786 8.029 1.677 1.00 88.19 83 GLU A O 1
ATOM 663 N N . ALA A 1 84 ? -11.907 5.851 1.129 1.00 83.19 84 ALA A N 1
ATOM 664 C CA . ALA A 1 84 ? -13.365 5.733 1.220 1.00 83.19 84 ALA A CA 1
ATOM 665 C C . ALA A 1 84 ? -13.942 6.014 2.625 1.00 83.19 84 ALA A C 1
ATOM 667 O O . ALA A 1 84 ? -15.111 6.383 2.751 1.00 83.19 84 ALA A O 1
ATOM 668 N N . GLU A 1 85 ? -13.143 5.879 3.689 1.00 67.75 85 GLU A N 1
ATOM 669 C CA . GLU A 1 85 ? -13.574 6.136 5.075 1.00 67.75 85 GLU A CA 1
ATOM 670 C C . GLU A 1 85 ? -13.899 7.603 5.366 1.00 67.75 85 GLU A C 1
ATOM 672 O O . GLU A 1 85 ? -14.643 7.897 6.298 1.00 67.75 85 GLU A O 1
ATOM 677 N N . GLY A 1 86 ? -13.368 8.537 4.572 1.00 59.03 86 GLY A N 1
ATOM 678 C CA . GLY A 1 86 ? -13.653 9.963 4.746 1.00 59.03 86 GLY A CA 1
ATOM 679 C C . GLY A 1 86 ? -15.070 10.372 4.335 1.00 59.03 86 GLY A C 1
ATOM 680 O O . GLY A 1 86 ? -15.490 11.478 4.668 1.00 59.03 86 GLY A O 1
ATOM 681 N N . ASP A 1 87 ? -15.797 9.503 3.621 1.00 57.78 87 ASP A N 1
ATOM 682 C CA . ASP A 1 87 ? -16.962 9.909 2.826 1.00 57.78 87 ASP A CA 1
ATOM 683 C C . ASP A 1 87 ? -18.313 9.393 3.367 1.00 57.78 87 ASP A C 1
ATOM 685 O O . ASP A 1 87 ? -19.374 9.817 2.911 1.00 57.78 87 ASP A O 1
ATOM 689 N N . SER A 1 88 ? -18.348 8.493 4.366 1.00 48.22 88 SER A N 1
ATOM 690 C CA . SER A 1 88 ? -19.636 8.051 4.936 1.00 48.22 88 SER A CA 1
ATOM 691 C C . SER A 1 88 ? -19.580 7.427 6.336 1.00 48.22 88 SER A C 1
ATOM 693 O O . SER A 1 88 ? -18.660 6.714 6.709 1.00 48.22 88 SER A O 1
ATOM 695 N N . ARG A 1 89 ? -20.665 7.666 7.089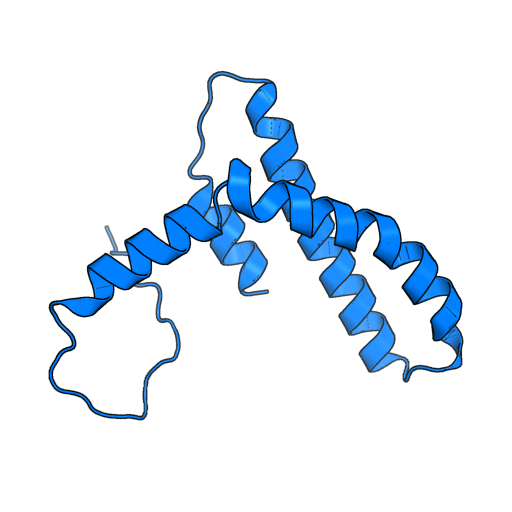 1.00 47.81 89 ARG A N 1
ATOM 696 C CA . ARG A 1 89 ? -20.989 7.268 8.479 1.00 47.81 89 ARG A CA 1
ATOM 697 C C . ARG A 1 89 ? -21.079 5.746 8.737 1.00 47.81 89 ARG A C 1
ATOM 699 O O . ARG A 1 89 ? -21.782 5.324 9.651 1.00 47.81 89 ARG A O 1
ATOM 706 N N . GLN A 1 90 ? -20.469 4.920 7.894 1.00 47.66 90 GLN A N 1
ATOM 707 C CA . GLN A 1 90 ? -20.502 3.460 7.976 1.00 47.66 90 GLN A CA 1
ATOM 708 C C . GLN A 1 90 ? -19.076 2.939 8.142 1.00 47.66 90 GLN A C 1
ATOM 710 O O . GLN A 1 90 ? -18.438 2.512 7.182 1.00 47.66 90 GLN A O 1
ATOM 715 N N . GLU A 1 91 ? -18.596 2.972 9.383 1.00 53.03 91 GLU A N 1
ATOM 716 C CA . GLU A 1 91 ? -17.387 2.274 9.820 1.00 53.03 91 GLU A CA 1
ATOM 717 C C . GLU A 1 91 ? -17.627 0.757 9.678 1.00 53.03 91 GLU A C 1
ATOM 719 O O . GLU A 1 91 ? -18.170 0.095 10.563 1.00 53.03 91 GLU A O 1
ATOM 724 N N . ARG A 1 92 ? -17.326 0.200 8.500 1.00 52.28 92 ARG A N 1
ATOM 725 C CA . ARG A 1 92 ? -17.239 -1.256 8.289 1.00 52.28 92 ARG A CA 1
ATOM 726 C C . ARG A 1 92 ? -15.963 -1.796 8.959 1.00 52.28 92 ARG A C 1
ATOM 728 O O . ARG A 1 92 ? -15.070 -0.997 9.229 1.00 52.28 92 ARG A O 1
ATOM 735 N N . PRO A 1 93 ? -15.847 -3.114 9.236 1.00 57.59 93 PRO A N 1
ATOM 736 C CA . PRO A 1 93 ? -14.678 -3.694 9.908 1.00 57.59 93 PRO A CA 1
ATOM 737 C C . PRO A 1 93 ? -13.411 -3.546 9.048 1.00 57.59 93 PRO A C 1
ATOM 739 O O . PRO A 1 93 ? -13.051 -4.405 8.245 1.00 57.59 93 PRO A O 1
ATOM 742 N N . HIS A 1 94 ? -12.760 -2.399 9.220 1.00 69.69 94 HIS A N 1
ATOM 743 C CA . HIS A 1 94 ? -11.620 -1.925 8.451 1.00 69.69 94 HIS A CA 1
ATOM 744 C C . HIS A 1 94 ? -10.409 -2.840 8.616 1.00 69.69 94 HIS A C 1
ATOM 746 O O . HIS A 1 94 ? -9.823 -3.314 7.646 1.00 69.69 94 HIS A O 1
ATOM 752 N N . PHE A 1 95 ? -10.086 -3.141 9.870 1.00 78.00 95 PHE A N 1
ATOM 753 C CA . PHE A 1 95 ? -8.895 -3.892 10.230 1.00 78.00 95 PHE A CA 1
ATOM 754 C C . PHE A 1 95 ? -8.859 -5.287 9.599 1.00 78.00 95 PHE A C 1
ATOM 756 O O . PHE A 1 95 ? -7.830 -5.669 9.059 1.00 78.00 95 PHE A O 1
ATOM 763 N N . GLU A 1 96 ? -9.973 -6.025 9.617 1.00 81.56 96 GLU A N 1
ATOM 764 C CA . GLU A 1 96 ? -10.040 -7.378 9.049 1.00 81.56 96 GLU A CA 1
ATOM 765 C C . GLU A 1 96 ? -9.836 -7.354 7.530 1.00 81.56 96 GLU A C 1
ATOM 767 O O . GLU A 1 96 ? -9.036 -8.124 7.011 1.00 81.56 96 GLU A O 1
ATOM 772 N N . THR A 1 97 ? -10.461 -6.402 6.826 1.00 85.75 97 THR A N 1
ATOM 773 C CA . THR A 1 97 ? -10.297 -6.264 5.367 1.00 85.75 97 THR A CA 1
ATOM 774 C C . THR A 1 97 ? -8.862 -5.881 4.993 1.00 85.75 97 THR A C 1
ATOM 776 O O . THR A 1 97 ? -8.290 -6.447 4.063 1.00 85.75 97 THR A O 1
ATOM 779 N N . ILE A 1 98 ? -8.254 -4.928 5.711 1.00 86.12 98 ILE A N 1
ATOM 780 C CA . ILE A 1 98 ? -6.856 -4.539 5.471 1.00 86.12 98 ILE A CA 1
ATOM 781 C C . ILE A 1 98 ? -5.905 -5.694 5.798 1.00 86.12 98 ILE A C 1
ATOM 783 O O . ILE A 1 98 ? -4.960 -5.939 5.050 1.00 86.12 98 ILE A O 1
ATOM 787 N N . LEU A 1 99 ? -6.168 -6.438 6.873 1.00 85.38 99 LEU A N 1
ATOM 788 C CA . LEU A 1 99 ? -5.379 -7.602 7.262 1.00 85.38 99 LEU A CA 1
ATOM 789 C C . LEU A 1 99 ? -5.458 -8.720 6.210 1.00 85.38 99 LEU A C 1
ATOM 791 O O . LEU A 1 99 ? -4.427 -9.274 5.843 1.00 85.38 99 LEU A O 1
ATOM 795 N N . GLU A 1 100 ? -6.647 -9.011 5.680 1.00 87.00 100 GLU A N 1
ATOM 796 C CA . GLU A 1 100 ? -6.844 -9.978 4.590 1.00 87.00 100 GLU A CA 1
ATOM 797 C C . GLU A 1 100 ? -6.143 -9.557 3.293 1.00 87.00 100 GLU A C 1
ATOM 799 O O . GLU A 1 100 ? -5.637 -10.404 2.559 1.00 87.00 100 GLU A O 1
ATOM 804 N N . LEU A 1 101 ? -6.109 -8.255 2.987 1.00 86.38 101 LEU A N 1
ATOM 805 C CA . LEU A 1 101 ? -5.375 -7.733 1.832 1.00 86.38 101 LEU A CA 1
ATOM 806 C C . LEU A 1 101 ? -3.861 -7.838 2.029 1.00 86.38 101 LEU A C 1
ATOM 808 O O . LEU A 1 101 ? -3.161 -8.161 1.080 1.00 86.38 101 LEU A O 1
ATOM 812 N N . MET A 1 102 ? -3.359 -7.612 3.244 1.00 84.31 102 MET A N 1
ATOM 813 C CA . MET A 1 102 ? -1.932 -7.735 3.567 1.00 84.31 102 MET A CA 1
ATOM 814 C C . MET A 1 102 ? -1.414 -9.181 3.560 1.00 84.31 102 MET A C 1
ATOM 816 O O . MET A 1 102 ? -0.208 -9.388 3.462 1.00 84.31 102 MET A O 1
ATOM 820 N N . GLN A 1 103 ? -2.299 -10.171 3.695 1.00 81.94 103 GLN A N 1
ATOM 821 C CA . GLN A 1 103 ? -1.947 -11.597 3.659 1.00 81.94 103 GLN A CA 1
ATOM 822 C C . GLN A 1 103 ? -1.976 -12.209 2.247 1.00 81.94 103 GLN A C 1
ATOM 824 O O . GLN A 1 103 ? -1.581 -13.366 2.092 1.00 81.94 103 GLN A O 1
ATOM 829 N N . GLN A 1 104 ? -2.461 -11.468 1.243 1.00 78.75 104 GLN A N 1
ATOM 830 C CA . GLN A 1 104 ? -2.461 -11.876 -0.171 1.00 78.75 104 GLN A CA 1
ATOM 831 C C . GLN A 1 104 ? -1.088 -11.679 -0.815 1.00 78.75 104 GLN A C 1
ATOM 833 O O . GLN A 1 104 ? -0.738 -12.527 -1.667 1.00 78.75 104 GLN A O 1
#

Organism: Chiloscyllium punctatum (NCBI:txid137246)

Secondary structure (DSSP, 8-state):
--------S--SS--TTHHHHHHHHHHHHHHHTSHHHHHHHHHHHHHHHHHHHHHHTTTS-HHHHHHHHHHHHHHHHHHHHHHHTTS-S----HHHHHHHHHT-

pLDDT: mean 78.71, std 19.44, range [37.22, 97.25]